Protein AF-A0A501XZJ4-F1 (afdb_monomer_lite)

Secondary structure (DSSP, 8-state):
----EE-HHHHHHHH---HHHIIIIIBTTTB-BTTTEE-TTTTT--EEEHHHHHHHHHH-SSSHHHHHTT-

Sequence (71 aa):
MPYTYLTTEELSARIRYDVRTIRQCLKDAVLFEGVHYIRPFGGRKILYIWERVEESMLLGASAHDLINQLN

pLDDT: mean 87.24, std 16.02, range [40.69, 98.62]

Radius of gyration: 12.49 Å; chains: 1; bounding box: 27×26×34 Å

Structure (mmCIF, N/CA/C/O backbone):
data_AF-A0A501XZJ4-F1
#
_entry.id   AF-A0A501XZJ4-F1
#
loop_
_atom_site.group_PDB
_atom_site.id
_atom_site.type_symbol
_atom_site.label_atom_id
_atom_site.label_alt_id
_atom_site.label_comp_id
_atom_site.label_asym_id
_atom_site.label_entity_id
_atom_site.label_seq_id
_atom_site.pdbx_PDB_ins_code
_atom_site.Cartn_x
_atom_site.Cartn_y
_atom_site.Cartn_z
_atom_site.occupancy
_atom_site.B_iso_or_equiv
_atom_site.auth_seq_id
_atom_site.auth_comp_id
_atom_site.auth_asym_id
_atom_site.auth_atom_id
_atom_site.pdbx_PDB_model_num
ATOM 1 N N . MET A 1 1 ? -7.746 -16.557 7.583 1.00 67.00 1 MET A N 1
ATOM 2 C CA . MET A 1 1 ? -6.412 -15.929 7.679 1.00 67.00 1 MET A CA 1
ATOM 3 C C . MET A 1 1 ? -6.622 -14.463 8.022 1.00 67.00 1 MET A C 1
ATOM 5 O O . MET A 1 1 ? -7.393 -13.828 7.309 1.00 67.00 1 MET A O 1
ATOM 9 N N . PRO A 1 2 ? -6.072 -13.955 9.135 1.00 87.00 2 PRO A N 1
ATOM 10 C CA . PRO A 1 2 ? -6.142 -12.530 9.447 1.00 87.00 2 PRO A CA 1
ATOM 11 C C . PRO A 1 2 ? -5.317 -11.737 8.425 1.00 87.00 2 PRO A C 1
ATOM 13 O O . PRO A 1 2 ? -4.228 -12.167 8.065 1.00 87.00 2 PRO A O 1
ATOM 16 N N . TYR A 1 3 ? -5.847 -10.609 7.953 1.00 92.94 3 TYR A N 1
ATOM 17 C CA . TYR A 1 3 ? -5.097 -9.672 7.115 1.00 92.94 3 TYR A CA 1
ATOM 18 C C . TYR A 1 3 ? -4.284 -8.723 7.989 1.00 92.94 3 TYR A C 1
ATOM 20 O O . TYR A 1 3 ? -4.818 -8.167 8.956 1.00 92.94 3 TYR A O 1
ATOM 28 N N . THR A 1 4 ? -3.025 -8.497 7.624 1.00 97.62 4 THR A N 1
ATOM 29 C CA . THR A 1 4 ? -2.167 -7.512 8.281 1.00 97.62 4 THR A CA 1
ATOM 30 C C . THR A 1 4 ? -2.266 -6.188 7.535 1.00 97.62 4 THR A C 1
ATOM 32 O O . THR A 1 4 ? -1.784 -6.049 6.411 1.00 97.62 4 THR A O 1
ATOM 35 N N . TYR A 1 5 ? -2.882 -5.195 8.174 1.00 97.19 5 TYR A N 1
ATOM 36 C CA . TYR A 1 5 ? -3.002 -3.853 7.614 1.00 97.19 5 TYR A CA 1
ATOM 37 C C . TYR A 1 5 ? -1.830 -2.977 8.035 1.00 97.19 5 TYR A C 1
ATOM 39 O O . TYR A 1 5 ? -1.542 -2.875 9.225 1.00 97.19 5 TYR A O 1
ATOM 47 N N . LEU A 1 6 ? -1.196 -2.322 7.065 1.00 98.06 6 LEU A N 1
ATOM 48 C CA . LEU A 1 6 ? -0.037 -1.461 7.276 1.00 98.06 6 LEU A CA 1
ATOM 49 C C . LEU A 1 6 ? -0.324 -0.033 6.814 1.00 98.06 6 LEU A C 1
ATOM 51 O O . LEU A 1 6 ? -0.939 0.187 5.765 1.00 98.06 6 LEU A O 1
ATOM 55 N N . THR A 1 7 ? 0.155 0.958 7.562 1.00 97.56 7 THR A N 1
ATOM 56 C CA . THR A 1 7 ? 0.302 2.318 7.034 1.00 97.56 7 THR A CA 1
ATOM 57 C C . THR A 1 7 ? 1.416 2.370 5.989 1.00 97.56 7 THR A C 1
ATOM 59 O O . THR A 1 7 ? 2.131 1.397 5.742 1.00 97.56 7 THR A O 1
ATOM 62 N N . THR A 1 8 ? 1.585 3.531 5.353 1.00 97.44 8 THR A N 1
ATOM 63 C CA . THR A 1 8 ? 2.685 3.701 4.394 1.00 97.44 8 THR A CA 1
ATOM 64 C C . THR A 1 8 ? 4.042 3.621 5.101 1.00 97.44 8 THR A C 1
ATOM 66 O O . THR A 1 8 ? 4.986 3.065 4.553 1.00 97.44 8 THR A O 1
ATOM 69 N N . GLU A 1 9 ? 4.135 4.142 6.323 1.00 98.19 9 GLU A N 1
ATOM 70 C CA . GLU A 1 9 ? 5.334 4.125 7.166 1.00 98.19 9 GLU A CA 1
ATOM 71 C C . GLU A 1 9 ? 5.685 2.702 7.618 1.00 98.19 9 GLU A C 1
ATOM 73 O O . GLU A 1 9 ? 6.844 2.298 7.551 1.00 98.19 9 GLU A O 1
ATOM 78 N N . GLU A 1 10 ? 4.689 1.913 8.024 1.00 98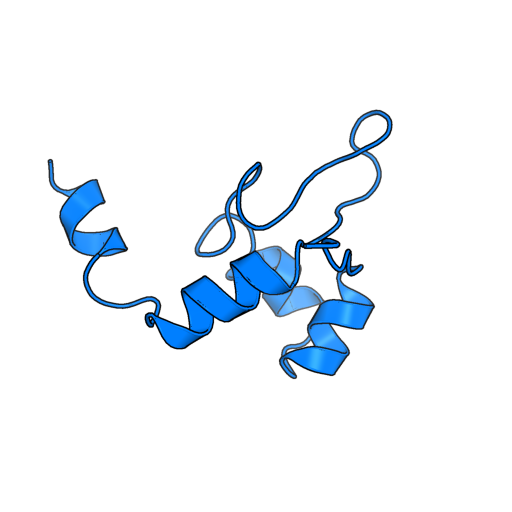.62 10 GLU A N 1
ATOM 79 C CA . GLU A 1 10 ? 4.900 0.518 8.424 1.00 98.62 10 GLU A CA 1
ATOM 80 C C . GLU A 1 10 ? 5.302 -0.353 7.230 1.00 98.62 10 GLU A C 1
ATOM 82 O O . GLU A 1 10 ? 6.214 -1.175 7.338 1.00 98.62 10 GLU A O 1
ATOM 87 N N . LEU A 1 11 ? 4.673 -0.141 6.068 1.00 98.31 11 LEU A N 1
ATOM 88 C CA . 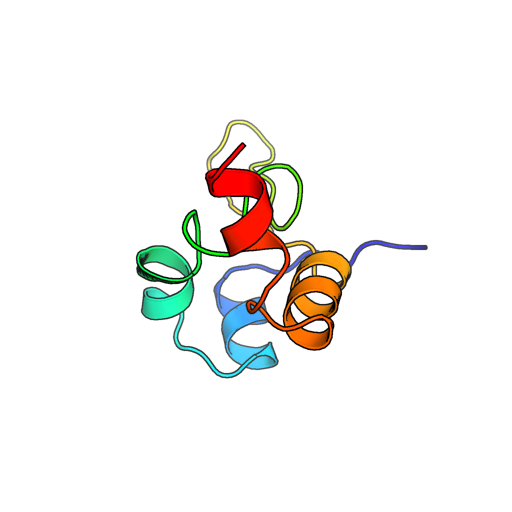LEU A 1 11 ? 5.079 -0.811 4.838 1.00 98.31 11 LEU A CA 1
ATOM 89 C C . LEU A 1 11 ? 6.506 -0.407 4.445 1.00 98.31 11 LEU A C 1
ATOM 91 O O . LEU A 1 11 ? 7.326 -1.276 4.163 1.00 98.31 11 LEU A O 1
ATOM 95 N N . SER A 1 12 ? 6.825 0.888 4.502 1.00 98.06 12 SER A N 1
ATOM 96 C CA . SER A 1 12 ? 8.164 1.438 4.250 1.00 98.06 12 SER A CA 1
ATOM 97 C C . SER A 1 12 ? 9.235 0.754 5.096 1.00 98.06 12 SER A C 1
ATOM 99 O O . SER A 1 12 ? 10.226 0.265 4.553 1.00 98.06 12 SER A O 1
ATOM 101 N N . ALA A 1 13 ? 9.008 0.626 6.404 1.00 98.38 13 ALA A N 1
ATOM 102 C CA . ALA A 1 13 ? 9.930 -0.069 7.297 1.00 98.38 13 ALA A CA 1
ATOM 103 C C . ALA A 1 13 ? 10.109 -1.552 6.925 1.00 98.38 13 ALA A C 1
ATOM 105 O O . ALA A 1 13 ? 11.204 -2.101 7.053 1.00 98.38 13 ALA A O 1
ATOM 106 N N . ARG A 1 14 ? 9.041 -2.196 6.443 1.00 98.06 14 ARG A N 1
ATOM 107 C CA . ARG A 1 14 ? 9.017 -3.630 6.140 1.00 98.06 14 ARG A CA 1
ATOM 108 C C . ARG A 1 14 ? 9.721 -3.985 4.833 1.00 98.06 14 ARG A C 1
ATOM 110 O O . ARG A 1 14 ? 10.564 -4.877 4.835 1.00 98.06 14 ARG A O 1
ATOM 117 N N . ILE A 1 15 ? 9.408 -3.281 3.742 1.00 96.38 15 ILE A N 1
ATOM 118 C CA . ILE A 1 15 ? 9.974 -3.546 2.403 1.00 96.38 15 ILE A CA 1
ATOM 119 C C . ILE A 1 15 ? 11.160 -2.640 2.054 1.00 96.38 15 ILE A C 1
ATOM 121 O O . ILE A 1 15 ? 11.718 -2.747 0.968 1.00 96.38 15 ILE A O 1
ATOM 125 N N . ARG A 1 16 ? 11.567 -1.770 2.988 1.00 96.62 16 ARG A N 1
ATOM 126 C CA . ARG A 1 16 ? 12.766 -0.916 2.919 1.00 96.62 16 ARG A CA 1
ATOM 127 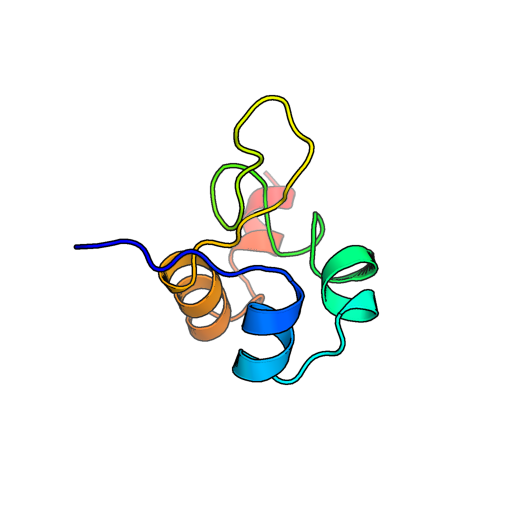C C . ARG A 1 16 ? 12.791 0.077 1.751 1.00 96.62 16 ARG A C 1
ATOM 129 O O . ARG A 1 16 ? 13.859 0.533 1.356 1.00 96.62 16 ARG A O 1
ATOM 136 N N . TYR A 1 17 ? 11.620 0.455 1.249 1.00 95.69 17 TYR A N 1
ATOM 137 C CA . TYR A 1 17 ? 11.446 1.624 0.387 1.00 95.69 17 TYR A CA 1
ATOM 138 C C . TYR A 1 17 ? 11.073 2.833 1.227 1.00 95.69 17 TYR A C 1
ATOM 140 O O . TYR A 1 17 ? 10.379 2.691 2.230 1.00 95.69 17 TYR A O 1
ATOM 148 N N . ASP A 1 18 ? 11.467 4.032 0.816 1.00 97.25 18 ASP A N 1
ATOM 149 C CA . ASP A 1 18 ? 10.994 5.242 1.476 1.00 97.25 18 ASP A CA 1
ATOM 150 C C . ASP A 1 18 ? 9.494 5.490 1.206 1.00 97.25 18 ASP A C 1
ATOM 152 O O . ASP A 1 18 ? 8.916 5.076 0.195 1.00 97.25 18 ASP A O 1
ATOM 156 N N . VAL A 1 19 ? 8.855 6.207 2.131 1.00 97.88 19 VAL A N 1
ATOM 157 C CA . VAL A 1 19 ? 7.419 6.535 2.096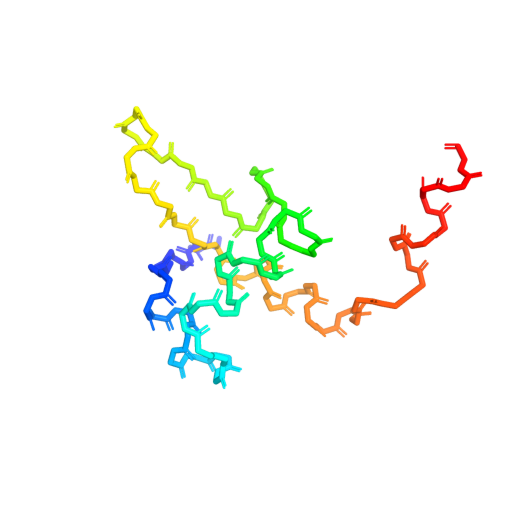 1.00 97.88 19 VAL A CA 1
ATOM 158 C C . VAL A 1 19 ? 7.017 7.264 0.808 1.00 97.88 19 VAL A C 1
ATOM 160 O O . VAL A 1 19 ? 5.904 7.067 0.309 1.00 97.88 19 VAL A O 1
ATOM 163 N N . ARG A 1 20 ? 7.892 8.112 0.250 1.00 96.75 20 ARG A N 1
ATOM 164 C CA . ARG A 1 20 ? 7.595 8.877 -0.967 1.00 96.75 20 ARG A CA 1
ATOM 165 C C . ARG A 1 20 ? 7.552 7.949 -2.176 1.00 96.75 20 ARG A C 1
ATOM 167 O O . ARG A 1 20 ? 6.583 8.029 -2.930 1.00 96.75 20 ARG A O 1
ATOM 174 N N . THR A 1 21 ? 8.521 7.048 -2.312 1.00 96.12 21 THR A N 1
ATOM 175 C CA . THR A 1 21 ? 8.553 6.032 -3.374 1.00 96.12 21 THR A CA 1
ATOM 176 C C . THR A 1 21 ? 7.305 5.157 -3.344 1.00 96.12 21 THR A C 1
ATOM 178 O O . THR A 1 21 ? 6.660 4.969 -4.374 1.00 96.12 21 THR A O 1
ATOM 181 N N . ILE A 1 22 ? 6.872 4.702 -2.165 1.00 96.19 22 ILE A N 1
ATOM 182 C CA . ILE A 1 22 ? 5.642 3.904 -2.058 1.00 96.19 22 ILE A CA 1
ATOM 183 C C . ILE A 1 22 ? 4.426 4.692 -2.568 1.00 96.19 22 ILE A C 1
ATOM 185 O O . ILE A 1 22 ? 3.638 4.166 -3.348 1.00 96.19 22 ILE A O 1
ATOM 189 N N . ARG A 1 23 ? 4.268 5.962 -2.175 1.00 94.88 23 ARG A N 1
ATOM 190 C CA . ARG A 1 23 ? 3.077 6.764 -2.521 1.00 94.88 23 ARG A CA 1
ATOM 191 C C . ARG A 1 23 ? 3.046 7.268 -3.958 1.00 94.88 23 ARG A C 1
ATO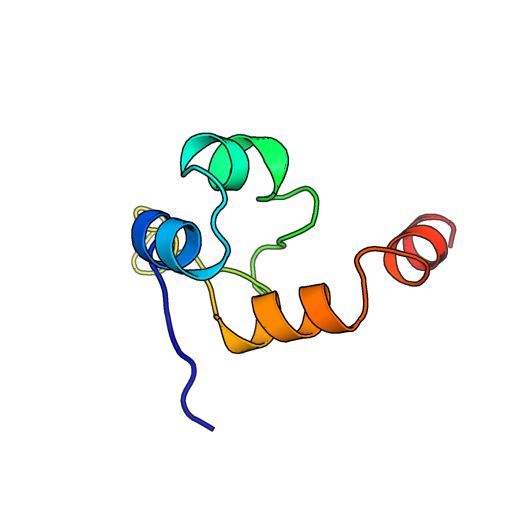M 193 O O . ARG A 1 23 ? 1.948 7.443 -4.484 1.00 94.88 23 ARG A O 1
ATOM 200 N N . GLN A 1 24 ? 4.209 7.604 -4.513 1.00 95.00 24 GLN A N 1
ATOM 201 C CA . GLN A 1 24 ? 4.332 8.277 -5.809 1.00 95.00 24 GLN A CA 1
ATOM 202 C C . GLN A 1 24 ? 4.705 7.323 -6.942 1.00 95.00 24 GLN A C 1
ATOM 204 O O . GLN A 1 24 ? 4.399 7.631 -8.088 1.00 95.00 24 GLN A O 1
ATOM 209 N N . CYS A 1 25 ? 5.363 6.202 -6.638 1.00 92.81 25 CYS A N 1
ATOM 210 C CA . CYS A 1 25 ? 5.877 5.288 -7.654 1.00 92.81 25 CYS A CA 1
ATOM 211 C C . CYS A 1 25 ? 5.223 3.911 -7.589 1.00 92.81 25 CYS A C 1
ATOM 213 O O . CYS A 1 25 ? 4.898 3.372 -8.635 1.00 92.81 25 CYS A O 1
ATOM 215 N N . LEU A 1 26 ? 5.039 3.328 -6.398 1.00 94.38 26 LEU A N 1
ATOM 216 C CA . LEU A 1 26 ? 4.504 1.962 -6.298 1.00 94.38 26 LEU A CA 1
ATOM 217 C C . LEU A 1 26 ? 2.975 1.933 -6.309 1.00 94.38 26 LEU A C 1
ATOM 219 O O . LEU A 1 26 ? 2.362 1.120 -7.003 1.00 94.38 26 LEU A O 1
ATOM 223 N N . LYS A 1 27 ? 2.354 2.828 -5.539 1.00 91.69 27 LYS A N 1
ATOM 224 C CA . LYS A 1 27 ? 0.904 2.995 -5.500 1.00 91.69 27 LYS A CA 1
ATOM 225 C C . LYS A 1 27 ? 0.380 3.359 -6.889 1.00 91.69 27 LYS A C 1
ATOM 227 O O . LYS A 1 27 ? 0.905 4.270 -7.516 1.00 91.69 27 LYS A O 1
ATOM 232 N N . ASP A 1 28 ? -0.664 2.660 -7.323 1.00 89.62 28 ASP A N 1
ATOM 233 C CA . ASP A 1 28 ? -1.327 2.758 -8.633 1.00 89.62 28 ASP A CA 1
ATOM 234 C C . ASP A 1 28 ? -0.516 2.235 -9.832 1.00 89.62 28 ASP A C 1
ATOM 236 O O . ASP A 1 28 ? -1.113 1.947 -10.865 1.00 89.62 28 ASP A O 1
ATOM 240 N N . ALA A 1 29 ? 0.804 2.051 -9.708 1.00 89.81 29 ALA A N 1
ATOM 241 C CA . ALA A 1 29 ? 1.621 1.438 -10.761 1.00 89.81 29 ALA A CA 1
ATOM 242 C C . ALA A 1 29 ? 1.718 -0.086 -10.615 1.00 89.81 29 ALA A C 1
ATOM 244 O O . ALA A 1 29 ? 1.547 -0.815 -11.585 1.00 89.81 29 ALA A O 1
ATOM 245 N N . VAL A 1 30 ? 2.000 -0.554 -9.396 1.00 91.81 30 VAL A N 1
ATOM 246 C CA . VAL A 1 30 ? 2.148 -1.985 -9.069 1.00 91.81 30 VAL A CA 1
ATOM 247 C C . VAL A 1 30 ? 1.341 -2.390 -7.833 1.00 91.81 30 VAL A C 1
ATOM 249 O O . VAL A 1 30 ? 1.132 -3.572 -7.589 1.00 91.81 30 VAL A O 1
ATOM 252 N N . LEU A 1 31 ? 0.857 -1.420 -7.047 1.00 94.25 31 LEU A N 1
ATOM 253 C CA . LEU A 1 31 ? -0.050 -1.647 -5.922 1.00 94.25 31 LEU A CA 1
ATOM 254 C C . LEU A 1 31 ? -1.423 -1.052 -6.241 1.00 94.25 31 LEU A C 1
ATOM 256 O O . LEU A 1 31 ? -1.595 0.166 -6.224 1.00 94.25 31 LEU A O 1
ATOM 260 N N . PHE A 1 32 ? -2.398 -1.918 -6.494 1.00 95.00 32 PHE A N 1
ATOM 261 C CA . PHE A 1 32 ? -3.759 -1.546 -6.900 1.00 95.00 32 PHE A CA 1
ATOM 262 C C . PHE A 1 32 ? -4.758 -1.457 -5.734 1.00 95.00 32 PHE A C 1
ATOM 264 O O . PHE A 1 32 ? -4.728 -2.277 -4.808 1.00 95.00 32 PHE A O 1
ATOM 271 N N . GLU A 1 33 ? -5.675 -0.486 -5.802 1.00 95.69 33 GLU A N 1
ATOM 272 C CA . GLU A 1 33 ? -6.784 -0.324 -4.851 1.00 95.69 33 GLU A CA 1
ATOM 273 C C . GLU A 1 33 ? -7.732 -1.529 -4.881 1.00 95.69 33 GLU A C 1
ATOM 275 O O . GLU A 1 33 ? -8.012 -2.089 -5.937 1.00 95.69 33 GLU A O 1
ATOM 280 N N . GLY A 1 34 ? -8.217 -1.955 -3.715 1.00 94.25 34 GLY A N 1
ATOM 281 C CA . GLY A 1 34 ? -9.066 -3.141 -3.568 1.00 94.25 34 GLY A CA 1
ATOM 282 C C . GLY A 1 34 ? -8.300 -4.469 -3.568 1.00 94.25 34 GLY A C 1
ATOM 283 O O . GLY A 1 34 ? -8.841 -5.468 -3.100 1.00 94.25 34 GLY A O 1
ATOM 284 N N . VAL A 1 35 ? -7.037 -4.477 -4.011 1.00 94.75 35 VAL A N 1
ATOM 285 C CA . VAL A 1 35 ? -6.160 -5.660 -3.992 1.00 94.75 35 VAL A CA 1
ATOM 286 C C . VAL A 1 35 ? -5.056 -5.496 -2.953 1.00 94.75 35 VAL A C 1
ATOM 288 O O . VAL A 1 35 ? -5.006 -6.237 -1.976 1.00 94.75 35 VAL A O 1
ATOM 291 N N . HIS A 1 36 ? -4.192 -4.499 -3.140 1.00 97.12 36 HIS A N 1
ATOM 292 C CA . HIS A 1 36 ? -2.994 -4.273 -2.330 1.00 97.12 36 HIS A CA 1
ATOM 293 C C . HIS A 1 36 ? -3.224 -3.256 -1.222 1.00 97.12 36 HIS A C 1
ATOM 295 O O . HIS A 1 36 ? -2.554 -3.294 -0.192 1.00 97.12 36 HIS A O 1
ATOM 301 N N . TYR A 1 37 ? -4.152 -2.326 -1.433 1.00 97.00 37 TYR A N 1
ATOM 302 C CA . TYR A 1 37 ? -4.505 -1.329 -0.438 1.00 97.00 37 TYR A CA 1
ATOM 303 C C . TYR A 1 37 ? -5.989 -0.980 -0.489 1.00 97.00 37 TYR A C 1
ATOM 305 O O . TYR A 1 37 ? -6.659 -1.144 -1.507 1.00 97.00 37 TYR A O 1
ATOM 313 N N . ILE A 1 38 ? -6.495 -0.453 0.620 1.00 96.25 38 ILE A N 1
ATOM 314 C CA . ILE A 1 38 ? -7.861 0.049 0.763 1.00 96.25 38 ILE A CA 1
ATOM 315 C C . ILE A 1 38 ? -7.856 1.464 1.340 1.00 96.25 38 ILE A C 1
ATOM 317 O O . ILE A 1 38 ? -6.894 1.886 1.992 1.00 96.25 38 ILE A O 1
ATOM 321 N N . ARG A 1 39 ? -8.960 2.188 1.140 1.00 95.69 39 ARG A N 1
ATOM 322 C CA . ARG A 1 39 ? -9.192 3.505 1.739 1.00 95.69 39 ARG A CA 1
ATOM 323 C C . ARG A 1 39 ? -10.410 3.499 2.674 1.00 95.69 39 ARG A C 1
ATOM 325 O O . ARG A 1 39 ? -11.511 3.855 2.251 1.00 95.69 39 ARG A O 1
ATOM 332 N N . PRO A 1 40 ? -10.261 3.077 3.941 1.00 92.69 40 PRO A N 1
ATOM 333 C CA . PRO A 1 40 ? -11.389 2.979 4.864 1.00 92.69 40 PRO A CA 1
ATOM 334 C C . PRO A 1 40 ? -11.914 4.357 5.308 1.00 92.69 40 PRO A C 1
ATOM 336 O O . PRO A 1 40 ? -11.258 5.385 5.129 1.00 92.69 40 PRO A O 1
ATOM 339 N N . PHE A 1 41 ? -13.102 4.360 5.928 1.00 88.81 41 PHE A N 1
ATOM 340 C CA . PHE A 1 41 ? -13.706 5.511 6.622 1.00 88.81 41 PHE A CA 1
ATOM 341 C C . PHE A 1 41 ? -13.728 6.816 5.803 1.00 88.81 41 PHE A C 1
ATOM 343 O O . PHE A 1 41 ? -13.326 7.880 6.278 1.00 88.81 41 PHE A O 1
ATOM 350 N N . GLY A 1 42 ? -14.186 6.738 4.551 1.00 86.12 42 GLY A N 1
ATOM 351 C CA . GLY A 1 42 ? -14.362 7.919 3.699 1.00 86.12 42 GLY A CA 1
ATOM 352 C C . GLY A 1 42 ? -13.076 8.430 3.048 1.00 86.12 42 GLY A C 1
ATOM 353 O O . GLY A 1 42 ? -12.992 9.604 2.698 1.00 86.12 42 GLY A O 1
ATOM 354 N N . GLY A 1 43 ? -12.061 7.579 2.887 1.00 85.19 43 GLY A N 1
ATOM 355 C CA . GLY A 1 43 ? -10.967 7.861 1.959 1.00 85.19 43 GLY A CA 1
ATOM 356 C C . GLY A 1 43 ? -9.724 8.522 2.556 1.00 85.19 43 GLY A C 1
ATOM 357 O O . GLY A 1 43 ? -8.725 8.677 1.859 1.00 85.19 43 GLY A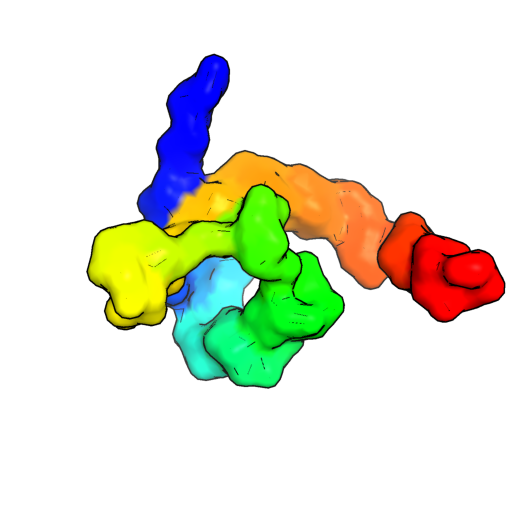 O 1
ATOM 358 N N . ARG A 1 44 ? -9.760 8.929 3.832 1.00 87.44 44 ARG A N 1
ATOM 359 C CA . ARG A 1 44 ? -8.707 9.776 4.431 1.00 87.44 44 ARG A CA 1
ATOM 360 C C . ARG A 1 44 ? -7.400 9.042 4.719 1.00 87.44 44 ARG A C 1
ATOM 362 O O . ARG A 1 44 ? -6.346 9.671 4.741 1.00 87.44 44 ARG A O 1
ATOM 369 N N . LYS A 1 45 ? -7.464 7.733 4.965 1.00 90.56 45 LYS A N 1
ATOM 370 C CA . LYS A 1 45 ? -6.294 6.892 5.242 1.00 90.56 45 LYS A CA 1
ATOM 371 C C . LYS A 1 45 ? -6.169 5.828 4.162 1.00 90.56 45 LYS A C 1
ATOM 373 O O . LYS A 1 45 ? -7.178 5.329 3.679 1.00 90.56 45 LYS A O 1
ATOM 378 N N . ILE A 1 46 ? -4.934 5.474 3.823 1.00 95.00 46 ILE A N 1
ATOM 379 C CA . ILE A 1 46 ? -4.616 4.293 3.018 1.00 95.00 46 ILE A CA 1
ATOM 380 C C . ILE A 1 46 ? -4.061 3.231 3.963 1.00 95.00 46 ILE A C 1
ATOM 382 O O . ILE A 1 46 ? -3.187 3.533 4.781 1.00 95.00 46 ILE A O 1
ATOM 386 N N . LEU A 1 47 ? -4.581 2.012 3.852 1.00 97.38 47 LEU A N 1
ATOM 387 C CA . LEU A 1 47 ? -4.041 0.830 4.515 1.00 97.38 47 LEU A CA 1
ATOM 388 C C . LEU A 1 47 ? -3.656 -0.198 3.459 1.00 97.38 47 LEU A C 1
ATOM 390 O O . LEU A 1 47 ? -4.488 -0.557 2.629 1.00 97.38 47 LEU A O 1
ATOM 394 N N . TYR A 1 48 ? -2.416 -0.668 3.509 1.00 98.00 48 TYR A N 1
ATOM 395 C CA . TYR A 1 48 ? -1.917 -1.749 2.668 1.00 98.00 48 TYR A CA 1
ATOM 396 C C . TYR A 1 48 ? -2.198 -3.097 3.321 1.00 98.00 48 TYR A C 1
ATOM 398 O O . TYR A 1 48 ? -2.116 -3.211 4.540 1.00 98.00 48 TYR A O 1
ATOM 406 N N . ILE A 1 49 ? -2.512 -4.107 2.520 1.00 97.81 49 ILE A N 1
ATOM 407 C CA . ILE A 1 49 ? -2.728 -5.484 2.966 1.00 97.81 49 ILE A CA 1
ATOM 408 C C . ILE A 1 49 ? -1.421 -6.235 2.728 1.00 97.81 49 ILE A C 1
ATOM 410 O O . ILE A 1 49 ? -1.087 -6.522 1.578 1.00 97.81 49 ILE A O 1
ATOM 414 N N . TRP A 1 50 ? -0.668 -6.514 3.795 1.00 97.62 50 TRP A N 1
ATOM 415 C CA . TRP A 1 50 ? 0.682 -7.079 3.696 1.00 97.62 50 TRP A CA 1
ATOM 416 C C . TRP A 1 50 ? 0.721 -8.332 2.832 1.00 97.62 50 TRP A C 1
ATOM 418 O O . TRP A 1 50 ? 1.534 -8.410 1.922 1.00 97.62 50 TRP A O 1
ATOM 428 N N . GLU A 1 51 ? -0.195 -9.265 3.074 1.00 96.25 51 GLU A N 1
ATOM 429 C CA . GLU A 1 51 ? -0.194 -10.567 2.413 1.00 96.25 51 GLU A CA 1
ATOM 430 C C . GLU A 1 51 ? -0.342 -10.425 0.890 1.00 96.25 51 GLU A C 1
ATOM 432 O O . GLU A 1 51 ? 0.244 -11.196 0.142 1.00 96.25 51 GLU A O 1
ATOM 437 N N . ARG A 1 52 ? -1.065 -9.398 0.422 1.00 95.88 52 ARG A N 1
ATOM 438 C CA . ARG A 1 52 ? -1.258 -9.113 -1.011 1.00 95.88 52 ARG A CA 1
ATOM 439 C C . ARG A 1 52 ? -0.054 -8.424 -1.628 1.00 95.88 52 ARG A C 1
ATOM 441 O O . ARG A 1 52 ? 0.292 -8.688 -2.770 1.00 95.88 52 ARG A O 1
ATOM 448 N N . VAL A 1 53 ? 0.579 -7.529 -0.874 1.00 95.75 53 VAL A N 1
ATOM 449 C CA . VAL A 1 53 ? 1.830 -6.891 -1.296 1.00 95.75 53 VAL A CA 1
ATOM 450 C C . VAL A 1 53 ? 2.946 -7.929 -1.400 1.00 95.75 53 VAL A C 1
ATOM 452 O O . VAL A 1 53 ? 3.654 -7.960 -2.401 1.00 95.75 53 VAL A O 1
ATOM 455 N N . GLU A 1 54 ? 3.081 -8.793 -0.395 1.00 95.75 54 GLU A N 1
ATOM 456 C CA . GLU A 1 54 ? 4.078 -9.862 -0.352 1.00 95.75 54 GLU A CA 1
ATOM 457 C C . GLU A 1 54 ? 3.868 -10.881 -1.476 1.00 95.75 54 GLU A C 1
ATOM 459 O O . GLU A 1 54 ? 4.824 -11.220 -2.167 1.00 95.75 54 GLU A O 1
ATOM 464 N N . GLU A 1 55 ? 2.626 -11.309 -1.713 1.00 93.25 55 GLU A N 1
ATOM 465 C CA . GLU A 1 55 ? 2.273 -12.198 -2.824 1.00 93.25 55 GLU A CA 1
ATOM 466 C C . GLU A 1 55 ? 2.749 -11.633 -4.173 1.00 93.25 55 GLU A C 1
ATOM 468 O O . GLU A 1 55 ? 3.486 -12.306 -4.895 1.00 93.25 55 GLU A O 1
ATOM 473 N N . SER A 1 56 ? 2.438 -10.371 -4.477 1.00 91.94 56 SER A N 1
ATOM 474 C CA . SER A 1 56 ? 2.885 -9.720 -5.717 1.00 91.94 56 SER A CA 1
ATOM 475 C C . SER A 1 56 ? 4.403 -9.520 -5.786 1.00 91.94 56 SER A C 1
ATOM 477 O O . SER A 1 56 ? 4.994 -9.626 -6.861 1.00 91.94 56 SER A O 1
ATOM 479 N N . MET A 1 57 ? 5.069 -9.274 -4.652 1.00 90.75 57 MET A N 1
ATOM 480 C CA . MET A 1 57 ? 6.536 -9.227 -4.600 1.00 90.75 57 MET A CA 1
ATOM 481 C C . MET A 1 57 ? 7.165 -10.591 -4.917 1.00 90.75 57 MET A C 1
ATOM 483 O O . MET A 1 57 ? 8.173 -10.639 -5.621 1.00 90.75 57 MET A O 1
ATOM 487 N N . LEU A 1 58 ? 6.583 -11.686 -4.414 1.00 89.88 58 LEU A N 1
ATOM 488 C CA . LEU A 1 58 ? 7.077 -13.055 -4.608 1.00 89.88 58 LEU A CA 1
ATOM 489 C C . LEU A 1 58 ? 6.820 -13.586 -6.018 1.00 89.88 58 LEU A C 1
ATOM 491 O O . LEU A 1 58 ? 7.661 -14.297 -6.564 1.00 89.88 58 LEU A O 1
ATOM 495 N N . LEU A 1 59 ? 5.679 -13.232 -6.610 1.00 85.44 59 LEU A N 1
ATOM 496 C CA . LEU A 1 59 ? 5.357 -13.572 -7.998 1.00 85.44 59 LEU A CA 1
ATOM 497 C C . LEU A 1 59 ? 6.213 -12.785 -9.003 1.00 85.44 59 LEU A C 1
ATOM 499 O O . LEU A 1 59 ? 6.297 -13.169 -10.168 1.00 85.44 59 LEU A O 1
ATOM 503 N N . GLY A 1 60 ? 6.889 -11.732 -8.530 1.00 68.69 60 GLY A N 1
ATOM 504 C CA . GLY A 1 60 ? 7.627 -10.784 -9.344 1.00 68.69 60 GLY A CA 1
ATOM 505 C C . GLY A 1 60 ? 6.655 -9.890 -10.105 1.00 68.69 60 GLY A C 1
ATOM 506 O O . GLY A 1 60 ? 5.763 -10.370 -10.798 1.00 68.69 60 GLY A O 1
ATOM 507 N N . ALA A 1 61 ? 6.861 -8.576 -10.055 1.00 59.34 61 ALA A N 1
ATOM 508 C CA . ALA A 1 61 ? 6.196 -7.624 -10.951 1.00 59.34 61 ALA A CA 1
ATOM 509 C C . ALA A 1 61 ? 6.682 -7.785 -12.417 1.00 59.34 61 ALA A C 1
ATOM 511 O O . ALA A 1 61 ? 7.044 -6.818 -13.085 1.00 59.34 61 ALA A O 1
ATOM 512 N N . SER A 1 62 ? 6.778 -9.023 -12.911 1.00 60.09 62 SER A N 1
ATOM 513 C CA . SER A 1 62 ? 7.300 -9.400 -14.217 1.00 60.09 62 SER A CA 1
ATOM 514 C C . SER A 1 62 ? 6.519 -10.588 -14.786 1.00 60.09 62 SER A C 1
ATOM 516 O O . SER A 1 62 ? 6.421 -11.637 -14.158 1.00 60.09 62 SER A O 1
ATOM 518 N N . ALA A 1 63 ? 6.044 -10.403 -16.021 1.00 50.78 63 ALA A N 1
ATOM 519 C CA . ALA A 1 63 ? 5.279 -11.294 -16.902 1.00 50.78 63 ALA A CA 1
ATOM 520 C C . ALA A 1 63 ? 3.744 -11.186 -16.835 1.00 50.78 63 ALA A C 1
ATOM 522 O O . ALA A 1 63 ? 3.155 -10.823 -17.850 1.00 50.78 63 ALA A O 1
ATOM 523 N N . HIS A 1 64 ? 3.075 -11.456 -15.709 1.00 48.06 64 HIS A N 1
ATOM 524 C CA . HIS A 1 64 ? 1.602 -11.558 -15.734 1.00 48.06 64 HIS A CA 1
ATOM 525 C C . HIS A 1 64 ? 0.891 -10.207 -15.980 1.00 48.06 64 HIS A C 1
ATOM 527 O O . HIS A 1 64 ? -0.053 -10.143 -16.767 1.00 48.06 64 HIS A O 1
ATOM 533 N N . ASP A 1 65 ? 1.409 -9.113 -15.412 1.00 55.44 65 ASP A N 1
ATOM 534 C CA . ASP A 1 65 ? 0.827 -7.768 -15.564 1.00 55.44 65 ASP A CA 1
ATOM 535 C C . ASP A 1 65 ? 1.050 -7.150 -16.956 1.00 55.44 65 ASP A C 1
ATOM 537 O O . ASP A 1 65 ? 0.209 -6.398 -17.442 1.00 55.44 65 ASP A O 1
ATOM 541 N N . LEU A 1 66 ? 2.139 -7.512 -17.647 1.00 54.84 66 LEU A N 1
ATOM 542 C CA . LEU A 1 66 ? 2.389 -7.080 -19.031 1.00 54.84 66 LEU A CA 1
ATOM 543 C C . LEU A 1 66 ? 1.507 -7.831 -20.039 1.00 54.84 66 LEU A C 1
ATOM 545 O O . LEU A 1 66 ? 1.127 -7.271 -21.063 1.00 54.84 66 LEU A O 1
ATOM 549 N N . ILE A 1 67 ? 1.175 -9.095 -19.759 1.00 54.47 67 ILE A N 1
ATOM 550 C CA . ILE A 1 67 ? 0.384 -9.946 -20.662 1.00 54.47 67 ILE A CA 1
ATOM 551 C C . ILE A 1 67 ? -1.107 -9.585 -20.601 1.00 54.47 67 ILE A C 1
ATOM 553 O O . ILE A 1 67 ? -1.782 -9.605 -21.628 1.00 54.47 67 ILE A O 1
ATOM 557 N N . ASN A 1 68 ? -1.625 -9.195 -19.434 1.00 52.94 68 ASN A N 1
ATOM 558 C CA . ASN A 1 68 ? -3.031 -8.801 -19.296 1.00 52.94 68 ASN A CA 1
ATOM 559 C C . ASN A 1 68 ? -3.327 -7.376 -19.801 1.00 52.94 68 ASN A C 1
ATOM 561 O O . ASN A 1 68 ? -4.473 -7.083 -20.111 1.00 52.94 68 ASN A O 1
ATOM 565 N N . GLN A 1 69 ? -2.323 -6.499 -19.927 1.00 48.47 69 GLN A N 1
ATOM 566 C CA . GLN A 1 69 ? -2.489 -5.163 -20.526 1.00 48.47 69 GLN A CA 1
ATOM 567 C C . GLN A 1 69 ? -2.479 -5.163 -22.069 1.00 48.47 69 GLN A C 1
ATOM 569 O O . GLN A 1 69 ? -2.716 -4.120 -22.676 1.00 48.47 69 GLN A O 1
ATOM 574 N N . LEU A 1 70 ? -2.207 -6.309 -22.705 1.00 51.44 70 LEU A N 1
ATOM 575 C CA . LEU A 1 70 ? -2.147 -6.472 -24.165 1.00 51.44 70 LEU A CA 1
ATOM 576 C C . LEU A 1 70 ? -3.332 -7.259 -24.758 1.00 51.44 70 LEU A C 1
ATOM 578 O O . LEU A 1 70 ? -3.310 -7.540 -25.956 1.00 51.44 70 LEU A O 1
ATOM 582 N N . ASN A 1 71 ? -4.346 -7.600 -23.953 1.00 40.69 71 ASN A N 1
ATOM 583 C CA . ASN A 1 71 ? -5.567 -8.280 -24.404 1.00 40.69 71 ASN A CA 1
ATOM 584 C C . ASN A 1 71 ? -6.808 -7.409 -24.207 1.00 40.69 71 ASN A C 1
ATOM 586 O O . ASN A 1 71 ? -6.968 -6.863 -23.093 1.00 40.69 71 ASN A O 1
#

Foldseek 3Di:
DDWDKDFLVRVCVVVVPDSCCCVPPCEPPPQDEPQQWHQPDPRPGIIGGVVRVVVPVVVDPPDPVVVVVVD